Protein AF-A0A535H5A4-F1 (afdb_monomer)

Radius of gyration: 26.69 Å; Cα contacts (8 Å, |Δi|>4): 208; chains: 1; bounding box: 78×42×90 Å

Nearest PDB structures (foldseek):
  6xpn-assembly2_A  TM=8.969E-01  e=2.734E-08  Paracoccus denitrificans PD1222
  7jj9-assembly1_A  TM=8.421E-01  e=9.121E-08  Streptococcus pneumoniae R6
  2o1e-assembly2_B  TM=8.679E-01  e=1.015E-06  Bacillus subtilis
  1toa-assembly2_B  TM=8.724E-01  e=1.969E-06  Treponema pallidum
  6ru4-assembly3_C  TM=8.017E-01  e=1.854E-06  Pseudomonas aeruginosa PAO1

Solvent-accessible surface area (backbone atoms only — not comparable to full-atom values): 10205 Å² total; per-residue (Å²): 140,88,86,81,89,84,90,83,90,86,79,91,82,89,78,85,81,80,82,82,75,79,68,84,66,75,77,74,66,93,60,57,43,36,31,37,14,51,37,38,71,61,20,52,51,51,39,59,35,39,43,91,54,36,46,65,46,40,71,50,61,58,90,87,59,58,57,69,77,52,79,83,50,76,66,53,46,51,50,57,56,70,29,44,32,38,41,37,59,32,26,64,38,39,59,56,56,55,52,40,47,68,76,38,78,57,94,81,42,47,76,44,48,48,19,62,79,69,75,49,45,73,81,47,88,58,74,52,78,82,36,67,72,52,43,52,52,50,52,52,50,54,39,53,51,49,28,71,75,37,63,89,51,32,69,55,30,51,52,30,43,54,50,52,58,58,71,72,54,134

Foldseek 3Di:
DDDDDDDDDDDDDDDDPPPPDPDPPVDPVQAAAQEEEQAVVLQVLLCLLCPPNHDYDHPHYDPPDQQLPDDDDPVVLVSLLPGQEYEYLALSRHVVVVVSCVVRPDPRHYYHHLCVQVVHHHPPDSPQVVDVVSVLSSSVVSLVSVCVNPVPCNVVSVVSSVVVVVVPDD

Mean predicted aligned error: 9.54 Å

pLDDT: mean 88.93, std 18.07, range [38.28, 98.94]

Structure (mmCIF, N/CA/C/O backbone):
data_AF-A0A535H5A4-F1
#
_entry.id   AF-A0A535H5A4-F1
#
loop_
_atom_site.group_PDB
_atom_site.id
_atom_site.type_symbol
_atom_site.label_atom_id
_atom_site.label_alt_id
_atom_site.label_comp_id
_atom_site.label_asym_id
_atom_site.label_entity_id
_atom_site.label_seq_id
_atom_site.pdbx_PDB_ins_code
_atom_site.Cartn_x
_atom_site.Cartn_y
_atom_site.Cartn_z
_atom_site.occupancy
_atom_site.B_iso_or_equiv
_atom_site.auth_seq_id
_atom_site.auth_comp_id
_atom_site.auth_asym_id
_atom_site.auth_atom_id
_atom_site.pdbx_PDB_model_num
ATOM 1 N N . MET A 1 1 ? -61.013 -7.222 69.158 1.00 46.81 1 MET A N 1
ATOM 2 C CA . MET A 1 1 ? -59.657 -7.428 69.708 1.00 46.81 1 MET A CA 1
ATOM 3 C C . MET A 1 1 ? -58.715 -6.476 68.992 1.00 46.81 1 MET A C 1
ATOM 5 O O . MET A 1 1 ? -58.357 -6.708 67.849 1.00 46.81 1 MET A O 1
ATOM 9 N N . THR A 1 2 ? -58.422 -5.354 69.636 1.00 45.16 2 THR A N 1
ATOM 10 C CA . THR A 1 2 ? -57.618 -4.240 69.120 1.00 45.16 2 THR A CA 1
ATOM 11 C C . THR A 1 2 ? -56.182 -4.434 69.605 1.00 45.16 2 THR A C 1
ATOM 13 O O . THR A 1 2 ? -55.985 -4.642 70.801 1.00 45.16 2 THR A O 1
ATOM 16 N N . ARG A 1 3 ? -55.173 -4.380 68.726 1.00 49.41 3 ARG A N 1
ATOM 17 C CA . ARG A 1 3 ? -53.768 -4.258 69.154 1.00 49.41 3 ARG A CA 1
ATOM 18 C C . ARG A 1 3 ? -53.099 -3.096 68.434 1.00 49.41 3 ARG A C 1
ATOM 20 O O . ARG A 1 3 ? -53.110 -3.002 67.212 1.00 49.41 3 ARG A O 1
ATOM 27 N N . THR A 1 4 ? -52.546 -2.222 69.261 1.00 46.22 4 THR A N 1
ATOM 28 C CA . THR A 1 4 ? -51.990 -0.907 68.964 1.00 46.22 4 THR A CA 1
ATOM 29 C C . THR A 1 4 ? -50.456 -0.984 68.969 1.00 46.22 4 THR A C 1
ATOM 31 O O . THR A 1 4 ? -49.883 -1.478 69.933 1.00 46.22 4 THR A O 1
ATOM 34 N N . ILE A 1 5 ? -49.846 -0.517 67.872 1.00 53.81 5 ILE A N 1
ATOM 35 C CA . ILE A 1 5 ? -48.643 0.336 67.685 1.00 53.81 5 ILE A CA 1
ATOM 36 C C . ILE A 1 5 ? -47.417 0.177 68.615 1.00 53.81 5 ILE A C 1
ATOM 38 O O . ILE A 1 5 ? -47.531 0.318 69.830 1.00 53.81 5 ILE A O 1
ATOM 42 N N . LYS A 1 6 ? -46.228 0.083 67.982 1.00 45.97 6 LYS A N 1
ATOM 43 C CA . LYS A 1 6 ? -44.939 0.812 68.213 1.00 45.97 6 LYS A CA 1
ATOM 44 C C . LYS A 1 6 ? -43.854 0.042 67.425 1.00 45.97 6 LYS A C 1
ATOM 46 O O . LYS A 1 6 ? -43.730 -1.154 67.624 1.00 45.97 6 LYS A O 1
ATOM 51 N N . GLY A 1 7 ? -43.118 0.559 66.440 1.00 46.03 7 GLY A N 1
ATOM 52 C CA . GLY A 1 7 ? -42.476 1.863 66.308 1.00 46.03 7 GLY A CA 1
ATOM 53 C C . GLY A 1 7 ? -41.001 1.732 66.709 1.00 46.03 7 GLY A C 1
ATOM 54 O O . GLY A 1 7 ? -40.711 1.847 67.893 1.00 46.03 7 GLY A O 1
ATOM 55 N N . LEU A 1 8 ? -40.090 1.496 65.752 1.00 52.78 8 LEU A N 1
ATOM 56 C CA . LEU A 1 8 ? -38.656 1.773 65.913 1.00 52.78 8 LEU A CA 1
ATOM 57 C C . LEU A 1 8 ? -37.998 2.054 64.549 1.00 52.78 8 LEU A C 1
ATOM 59 O O . LEU A 1 8 ? -37.881 1.175 63.701 1.00 52.78 8 LEU A O 1
ATOM 63 N N . LEU A 1 9 ? -37.611 3.317 64.368 1.00 52.19 9 LEU A N 1
ATOM 64 C CA . LEU A 1 9 ? -36.657 3.825 63.378 1.00 52.19 9 LEU A CA 1
ATOM 65 C C . LEU A 1 9 ? -35.226 3.551 63.871 1.00 52.19 9 LEU A C 1
ATOM 67 O O . LEU A 1 9 ? -35.027 3.612 65.078 1.00 52.19 9 LEU A O 1
ATOM 71 N N . ILE A 1 10 ? -34.283 3.305 62.947 1.00 52.41 10 ILE A N 1
ATOM 72 C CA . ILE A 1 10 ? -32.798 3.469 62.954 1.00 52.41 10 ILE A CA 1
ATOM 73 C C . ILE A 1 10 ? -32.296 2.507 61.849 1.00 52.41 10 ILE A C 1
ATOM 75 O O . ILE A 1 10 ? -32.693 1.352 61.841 1.00 52.41 10 ILE A O 1
ATOM 79 N N . GLY A 1 11 ? -31.465 2.839 60.866 1.00 49.53 11 GLY A N 1
ATOM 80 C CA . GLY A 1 11 ? -30.680 4.023 60.558 1.00 49.53 11 GLY A CA 1
ATOM 81 C C . GLY A 1 11 ? -30.085 3.860 59.148 1.00 49.53 11 GLY A C 1
ATOM 82 O O . GLY A 1 11 ? -30.137 2.787 58.548 1.00 49.53 11 GLY A O 1
ATOM 83 N N . ALA A 1 12 ? -29.583 4.964 58.609 1.00 53.94 12 ALA A N 1
ATOM 84 C CA . ALA A 1 12 ? -29.083 5.117 57.250 1.00 53.94 12 ALA A CA 1
ATOM 85 C C . ALA A 1 12 ? -27.907 4.190 56.892 1.00 53.94 12 ALA A C 1
ATOM 87 O O . ALA A 1 12 ? -27.011 3.967 57.702 1.00 53.94 12 ALA A O 1
ATOM 88 N N . SER A 1 13 ? -27.847 3.760 55.631 1.00 55.91 13 SER A N 1
ATOM 89 C CA . SER A 1 13 ? -26.594 3.429 54.941 1.00 55.91 13 SER A CA 1
ATOM 90 C C . SER A 1 13 ? -26.776 3.667 53.443 1.00 55.91 13 SER A C 1
ATOM 92 O O . SER A 1 13 ? -27.360 2.868 52.718 1.00 55.91 13 SER A O 1
ATOM 94 N N . LEU A 1 14 ? -26.320 4.840 53.015 1.00 57.50 14 LEU A N 1
ATOM 95 C CA . LEU A 1 14 ? -26.188 5.262 51.630 1.00 57.50 14 LEU A CA 1
ATOM 96 C C . LEU A 1 14 ? -24.921 4.602 51.065 1.00 57.50 14 LEU A C 1
ATOM 98 O O . LEU A 1 14 ? -23.815 5.021 51.396 1.00 57.50 14 LEU A O 1
ATOM 102 N N . SER A 1 15 ? -25.064 3.577 50.228 1.00 59.09 15 SER A N 1
ATOM 103 C CA . SER A 1 15 ? -23.948 3.037 49.443 1.00 59.09 15 SER A CA 1
ATOM 104 C C . SER A 1 15 ? -24.141 3.422 47.983 1.00 59.09 15 SER A C 1
ATOM 106 O O . SER A 1 15 ? -24.796 2.730 47.209 1.00 59.09 15 SER A O 1
ATOM 108 N N . ALA A 1 16 ? -23.580 4.577 47.629 1.00 56.78 16 ALA A N 1
ATOM 109 C CA . ALA A 1 16 ? -23.365 4.979 46.251 1.00 56.78 16 ALA A CA 1
ATOM 110 C C . ALA A 1 16 ? -22.288 4.072 45.638 1.00 56.78 16 ALA A C 1
ATOM 112 O O . ALA A 1 16 ? -21.113 4.179 45.984 1.00 56.78 16 ALA A O 1
ATOM 113 N N . VAL A 1 17 ? -22.680 3.184 44.727 1.00 57.69 17 VAL A N 1
ATOM 114 C CA . VAL A 1 17 ? -21.732 2.448 43.883 1.00 57.69 17 VAL A CA 1
ATOM 115 C C . VAL A 1 17 ? -21.621 3.199 42.558 1.00 57.69 17 VAL A C 1
ATOM 117 O O . VAL A 1 17 ? -22.272 2.860 41.575 1.00 57.69 17 VAL A O 1
ATOM 120 N N . LEU A 1 18 ? -20.814 4.263 42.539 1.00 54.16 18 LEU A N 1
ATOM 121 C CA . LEU A 1 18 ? -20.270 4.802 41.291 1.00 54.16 18 LEU A CA 1
ATOM 122 C C . LEU A 1 18 ? -19.069 3.934 40.896 1.00 54.16 18 LEU A C 1
ATOM 124 O O . LEU A 1 18 ? -17.926 4.258 41.205 1.00 54.16 18 LEU A O 1
ATOM 128 N N . ALA A 1 19 ? -19.321 2.832 40.193 1.00 57.41 19 ALA A N 1
ATOM 129 C CA . ALA A 1 19 ? -18.284 2.143 39.428 1.00 57.41 19 ALA A CA 1
ATOM 130 C C . ALA A 1 19 ? -18.172 2.799 38.042 1.00 57.41 19 ALA A C 1
ATOM 132 O O . ALA A 1 19 ? -18.530 2.227 37.017 1.00 57.41 19 ALA A O 1
ATOM 133 N N . GLY A 1 20 ? -17.716 4.052 38.033 1.00 58.34 20 GLY A N 1
ATOM 134 C CA . GLY A 1 20 ? -17.242 4.735 36.838 1.00 58.34 20 GLY A CA 1
ATOM 135 C C . GLY A 1 20 ? -15.781 4.372 36.603 1.00 58.34 20 GLY A C 1
ATOM 136 O O . GLY A 1 20 ? -14.887 5.012 37.143 1.00 58.34 20 GLY A O 1
ATOM 137 N N . CYS A 1 21 ? -15.544 3.339 35.801 1.00 52.97 21 CYS A N 1
ATOM 138 C CA . CYS A 1 21 ? -14.259 3.084 35.151 1.00 52.97 21 CYS A CA 1
ATOM 139 C C . CYS A 1 21 ? -14.534 2.771 33.682 1.00 52.97 21 CYS A C 1
ATOM 141 O O . CYS A 1 21 ? -14.354 1.655 33.206 1.00 52.97 21 CYS A O 1
ATOM 143 N N . GLY A 1 22 ? -15.008 3.785 32.958 1.00 47.59 22 GLY A N 1
ATOM 144 C CA . GLY A 1 22 ? -14.732 3.856 31.534 1.00 47.59 22 GLY A CA 1
ATOM 145 C C . GLY A 1 22 ? -13.254 4.183 31.400 1.00 47.59 22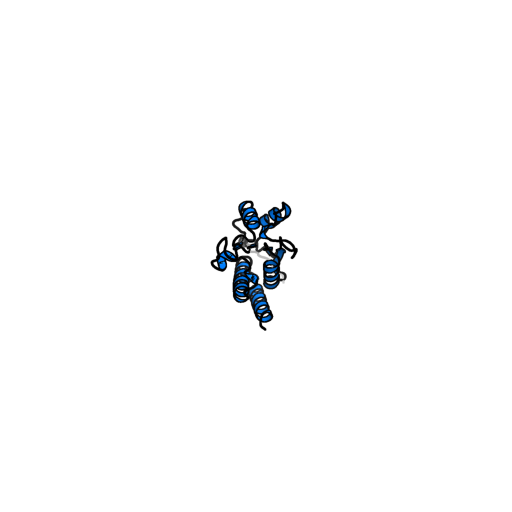 GLY A C 1
ATOM 146 O O . GLY A 1 22 ? -12.861 5.337 31.554 1.00 47.59 22 GLY A O 1
ATOM 147 N N . ALA A 1 23 ? -12.425 3.166 31.172 1.00 58.56 23 ALA A N 1
ATOM 148 C CA . ALA A 1 23 ? -11.133 3.408 30.555 1.00 58.56 23 ALA A CA 1
ATOM 149 C C . ALA A 1 23 ? -11.386 4.210 29.265 1.00 58.56 23 ALA A C 1
ATOM 151 O O . ALA A 1 23 ? -12.396 3.951 28.597 1.00 58.56 23 ALA A O 1
ATOM 152 N N . PRO A 1 24 ? -10.510 5.146 28.864 1.00 45.38 24 PRO A N 1
ATOM 153 C CA . PRO A 1 24 ? -10.454 5.502 27.464 1.00 45.38 24 PRO A CA 1
ATOM 154 C C . PRO A 1 24 ? -10.006 4.225 26.752 1.00 45.38 24 PRO A C 1
ATOM 156 O O . PRO A 1 24 ? -8.817 3.940 26.636 1.00 45.38 24 PRO A O 1
ATOM 159 N N . GLY A 1 25 ? -10.974 3.401 26.343 1.00 41.44 25 GLY A N 1
ATOM 160 C CA . GLY A 1 25 ? -10.770 2.509 25.223 1.00 41.44 25 GLY A CA 1
ATOM 161 C C . GLY A 1 25 ? -10.326 3.438 24.115 1.00 41.44 25 GLY A C 1
ATOM 162 O O . GLY A 1 25 ? -11.124 4.258 23.657 1.00 41.44 25 GLY A O 1
ATOM 163 N N . GLY A 1 26 ? -9.026 3.410 23.807 1.00 41.84 26 GLY A N 1
ATOM 164 C CA . GLY A 1 26 ? -8.496 4.061 22.623 1.00 41.84 26 GLY A CA 1
ATOM 165 C C . GLY A 1 26 ? -9.437 3.661 21.510 1.00 41.84 26 GLY A C 1
ATOM 166 O O . GLY A 1 26 ? -9.653 2.465 21.320 1.00 41.84 26 GLY A O 1
ATOM 167 N N . GLY A 1 27 ? -10.120 4.654 20.942 1.00 38.28 27 GLY A N 1
ATOM 168 C CA . GLY A 1 27 ? -11.188 4.413 19.998 1.00 38.28 27 GLY A CA 1
ATOM 169 C C . GLY A 1 27 ? -10.636 3.529 18.899 1.00 38.28 27 GLY A C 1
ATOM 170 O O . GLY A 1 27 ? -9.901 4.002 18.040 1.00 38.28 27 GLY A O 1
ATOM 171 N N . SER A 1 28 ? -10.984 2.245 18.937 1.00 44.03 28 SER A N 1
ATOM 172 C CA . SER A 1 28 ? -11.116 1.466 17.728 1.00 44.03 28 SER A CA 1
ATOM 173 C C . SER A 1 28 ? -12.198 2.214 16.976 1.00 44.03 28 SER A C 1
ATOM 175 O O . SER A 1 28 ? -13.386 2.062 17.270 1.00 44.03 28 SER A O 1
ATOM 177 N N . THR A 1 29 ? -11.798 3.139 16.103 1.00 46.38 29 THR A N 1
ATOM 178 C CA . THR A 1 29 ? -12.710 3.611 15.078 1.00 46.38 29 THR A CA 1
ATOM 179 C C . THR A 1 29 ? -13.094 2.328 14.361 1.00 46.38 29 THR A C 1
ATOM 181 O O . THR A 1 29 ? -12.277 1.743 13.663 1.00 46.38 29 THR A O 1
ATOM 184 N N . SER A 1 30 ? -14.296 1.831 14.655 1.00 55.38 30 SER A N 1
ATOM 185 C CA . SER A 1 30 ? -14.975 0.759 13.934 1.00 55.38 30 SER A CA 1
ATOM 186 C C . SER A 1 30 ? -15.245 1.290 12.529 1.00 55.38 30 SER A C 1
ATOM 188 O O . SER A 1 30 ? -16.347 1.708 12.186 1.00 55.38 30 SER A O 1
ATOM 190 N N . GLY A 1 31 ? -14.170 1.427 11.769 1.00 76.88 31 GLY A N 1
ATOM 191 C CA . GLY A 1 31 ? -14.100 2.185 10.546 1.00 76.88 31 GLY A CA 1
ATOM 192 C C . GLY A 1 31 ? -13.036 1.576 9.666 1.00 76.88 31 GLY A C 1
ATOM 193 O O . GLY A 1 31 ? -11.967 1.179 10.113 1.00 76.88 31 GLY A O 1
ATOM 194 N N . THR A 1 32 ? -13.396 1.478 8.401 1.00 94.06 32 THR A N 1
ATOM 195 C CA . THR A 1 32 ? -12.568 0.990 7.316 1.00 94.06 32 THR A CA 1
ATOM 196 C C . THR A 1 32 ? -11.212 1.712 7.290 1.00 94.06 32 THR A C 1
ATOM 198 O O . THR A 1 32 ? -11.183 2.941 7.251 1.00 94.06 32 THR A O 1
ATOM 201 N N .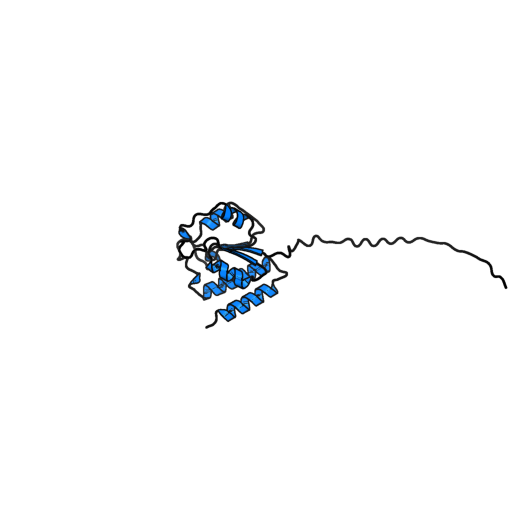 LEU A 1 33 ? -10.102 0.964 7.286 1.00 97.94 33 LEU A N 1
ATOM 202 C CA . LEU A 1 33 ? -8.751 1.531 7.190 1.00 97.94 33 LEU A CA 1
ATOM 203 C C . LEU A 1 33 ? -8.561 2.225 5.840 1.00 97.94 33 LEU A C 1
ATOM 205 O O . LEU A 1 33 ? -8.837 1.641 4.788 1.00 97.94 33 LEU A O 1
ATOM 209 N N . GLN A 1 34 ? -8.020 3.437 5.852 1.00 98.50 34 GLN A N 1
ATOM 210 C CA . GLN A 1 34 ? -7.715 4.191 4.643 1.00 98.50 34 GLN A CA 1
ATOM 211 C C . GLN A 1 34 ? -6.326 3.808 4.127 1.00 98.50 34 GLN A C 1
ATOM 213 O O . GLN A 1 34 ? -5.302 4.119 4.741 1.00 98.50 34 GLN A O 1
ATOM 218 N N . VAL A 1 35 ? -6.286 3.131 2.982 1.00 98.88 35 VAL A N 1
ATOM 219 C CA . VAL A 1 35 ? -5.060 2.581 2.399 1.00 98.88 35 VAL A CA 1
ATOM 220 C C . VAL A 1 35 ? -4.744 3.296 1.097 1.00 98.88 35 VAL A C 1
ATOM 222 O O . VAL A 1 35 ? -5.574 3.352 0.190 1.00 98.88 35 VAL A O 1
ATOM 225 N N . ILE A 1 36 ? -3.521 3.794 0.971 1.00 98.81 36 ILE A N 1
ATOM 226 C CA . ILE A 1 36 ? -3.000 4.319 -0.289 1.00 98.81 36 ILE A CA 1
ATOM 227 C C . ILE A 1 36 ? -1.976 3.342 -0.843 1.00 98.81 36 ILE A C 1
ATOM 229 O O . ILE A 1 36 ? -1.068 2.918 -0.133 1.00 98.81 36 ILE A O 1
ATOM 233 N N . ALA A 1 37 ? -2.106 3.004 -2.117 1.00 98.81 37 ALA A N 1
ATOM 234 C CA . ALA A 1 37 ? -1.073 2.299 -2.858 1.00 98.81 37 ALA A CA 1
ATOM 235 C C . ALA A 1 37 ? -0.522 3.223 -3.944 1.00 98.81 37 ALA A C 1
ATOM 237 O O . ALA A 1 37 ? -1.302 3.869 -4.651 1.00 98.81 37 ALA A O 1
ATOM 238 N N . GLY A 1 38 ? 0.803 3.278 -4.084 1.00 98.38 38 GLY A N 1
ATOM 239 C CA . GLY A 1 38 ? 1.444 4.015 -5.173 1.00 98.38 38 GLY A CA 1
AT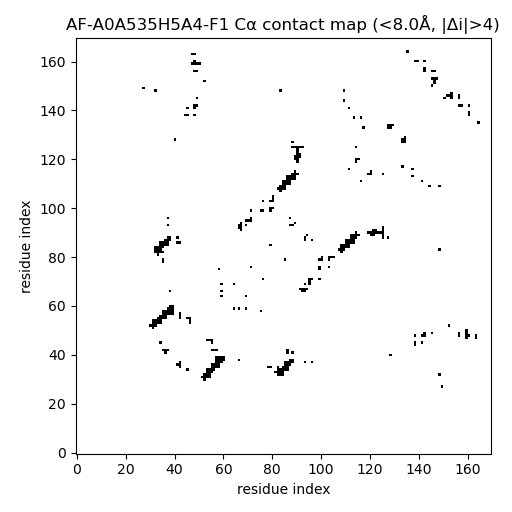OM 240 C C . GLY A 1 38 ? 0.896 3.559 -6.525 1.00 98.38 38 GLY A C 1
ATOM 241 O O . GLY A 1 38 ? 0.419 4.362 -7.326 1.00 98.38 38 GLY A O 1
ATOM 242 N N . GLU A 1 39 ? 0.832 2.242 -6.701 1.00 98.31 39 GLU A N 1
ATOM 243 C CA . GLU A 1 39 ? 0.431 1.583 -7.934 1.00 98.31 39 GLU A CA 1
ATOM 244 C C . GLU A 1 39 ? -0.776 0.656 -7.750 1.00 98.31 39 GLU A C 1
ATOM 246 O O . GLU A 1 39 ? -1.038 0.090 -6.681 1.00 98.31 39 GLU A O 1
ATOM 251 N N . ASN A 1 40 ? -1.528 0.465 -8.834 1.00 97.44 40 ASN A N 1
ATOM 252 C CA . ASN A 1 40 ? -2.749 -0.341 -8.835 1.00 97.44 40 ASN A CA 1
ATOM 253 C C . ASN A 1 40 ? -2.552 -1.828 -8.526 1.00 97.44 40 ASN A C 1
ATOM 255 O O . ASN A 1 40 ? -3.455 -2.439 -7.961 1.00 97.44 40 ASN A O 1
ATOM 259 N N . PHE A 1 41 ? -1.409 -2.426 -8.853 1.00 96.62 41 PHE A N 1
ATOM 260 C CA . PHE A 1 41 ? -1.171 -3.847 -8.599 1.00 96.62 41 PHE A CA 1
ATOM 261 C C . PHE A 1 41 ? -1.003 -4.125 -7.101 1.00 96.62 41 PHE A C 1
ATOM 263 O O . PHE A 1 41 ? -1.639 -5.044 -6.579 1.00 96.62 41 PHE A O 1
ATOM 270 N N . TRP A 1 42 ? -0.258 -3.283 -6.377 1.00 98.62 42 TRP A N 1
ATOM 271 C CA . TRP A 1 42 ? -0.214 -3.352 -4.915 1.00 98.62 42 TRP A CA 1
ATOM 272 C C . TRP A 1 42 ? -1.560 -2.993 -4.297 1.00 98.62 42 TRP A C 1
ATOM 274 O O . TRP A 1 42 ? -1.999 -3.673 -3.371 1.00 98.62 42 TRP A O 1
ATOM 284 N N . GLY A 1 43 ? -2.256 -1.995 -4.849 1.00 98.69 43 GLY A N 1
ATOM 285 C CA . GLY A 1 43 ? -3.599 -1.632 -4.398 1.00 98.69 43 GLY A CA 1
ATOM 286 C C . GLY A 1 43 ? -4.619 -2.761 -4.553 1.00 98.69 43 GLY A C 1
ATOM 287 O O . GLY A 1 43 ? -5.411 -3.011 -3.649 1.00 98.69 43 GLY A O 1
ATOM 288 N N . SER A 1 44 ? -4.570 -3.506 -5.657 1.00 98.44 44 SER A N 1
ATOM 289 C CA . SER A 1 44 ? -5.443 -4.657 -5.896 1.00 98.44 44 SER A CA 1
ATOM 290 C C . SER A 1 44 ? -5.193 -5.782 -4.890 1.00 98.44 44 SER A C 1
ATOM 292 O O . SER A 1 44 ? -6.144 -6.363 -4.366 1.00 98.44 44 SER A O 1
ATOM 294 N N . ILE A 1 45 ? -3.925 -6.074 -4.583 1.00 98.69 45 ILE A N 1
ATOM 295 C CA . ILE A 1 45 ? -3.556 -7.073 -3.570 1.00 98.69 45 ILE A CA 1
ATOM 296 C C . ILE A 1 45 ? -4.020 -6.611 -2.184 1.00 98.69 45 ILE A C 1
ATOM 298 O O . ILE A 1 45 ? -4.686 -7.361 -1.473 1.00 98.69 45 ILE A O 1
ATOM 302 N N . ALA A 1 46 ? -3.735 -5.359 -1.826 1.00 98.88 46 ALA A N 1
ATOM 303 C CA . ALA A 1 46 ? -4.169 -4.740 -0.578 1.00 98.88 46 ALA A CA 1
ATOM 304 C C . ALA A 1 46 ? -5.696 -4.828 -0.393 1.00 98.88 46 ALA A C 1
ATOM 306 O O . ALA A 1 46 ? -6.176 -5.269 0.652 1.00 98.88 46 ALA A O 1
ATOM 307 N N . ALA A 1 47 ? -6.465 -4.515 -1.439 1.00 98.75 47 ALA A N 1
ATOM 308 C CA . ALA A 1 47 ? -7.924 -4.579 -1.413 1.00 98.75 47 ALA A CA 1
ATOM 309 C C . ALA A 1 47 ? -8.446 -6.010 -1.214 1.00 98.75 47 ALA A C 1
ATOM 311 O O . ALA A 1 47 ? -9.380 -6.220 -0.446 1.00 98.75 47 ALA A O 1
ATOM 312 N N . GLN A 1 48 ? -7.838 -7.012 -1.857 1.00 98.69 48 GLN A N 1
ATOM 313 C CA . GLN A 1 48 ? -8.232 -8.416 -1.680 1.00 98.69 48 GLN A CA 1
ATOM 314 C C . GLN A 1 48 ? -7.953 -8.920 -0.257 1.00 98.69 48 GLN A C 1
ATOM 316 O O . GLN A 1 48 ? -8.775 -9.634 0.324 1.00 98.69 48 GLN A O 1
ATOM 321 N N . LEU A 1 49 ? -6.819 -8.522 0.323 1.00 98.75 49 LEU A N 1
ATOM 322 C CA . LEU A 1 49 ? -6.425 -8.907 1.679 1.00 98.75 49 LEU A CA 1
ATOM 323 C C . LEU A 1 49 ? -7.264 -8.213 2.756 1.00 98.75 49 LEU A C 1
ATOM 325 O O . LEU A 1 49 ? -7.544 -8.813 3.790 1.00 98.75 49 LEU A O 1
ATOM 329 N N . GLY A 1 50 ? -7.676 -6.967 2.524 1.00 98.25 50 GLY A N 1
ATOM 330 C CA . GLY A 1 50 ? -8.453 -6.199 3.493 1.00 98.25 50 GLY A CA 1
ATOM 331 C C . GLY A 1 50 ? -9.975 -6.261 3.310 1.00 98.25 50 GLY A C 1
ATOM 332 O O . GLY A 1 50 ? -10.717 -6.042 4.265 1.00 98.25 50 GLY A O 1
ATOM 333 N N . GLY A 1 51 ? -10.468 -6.588 2.112 1.00 97.94 51 GLY A N 1
ATOM 334 C CA . GLY A 1 51 ? -11.894 -6.621 1.761 1.00 97.94 51 GLY A CA 1
ATOM 335 C C . GLY A 1 51 ? -12.687 -5.425 2.304 1.00 97.94 51 GLY A C 1
ATOM 336 O O . GLY A 1 51 ? -12.277 -4.286 2.125 1.00 97.94 51 GLY A O 1
ATOM 337 N N . SER A 1 52 ? -13.814 -5.662 2.985 1.00 96.56 52 SER A N 1
ATOM 338 C CA . SER A 1 52 ? -14.683 -4.584 3.498 1.00 96.56 52 SER A CA 1
ATOM 339 C C . SER A 1 52 ? -14.095 -3.765 4.655 1.00 96.56 52 SER A C 1
ATOM 341 O O . SER A 1 52 ? -14.663 -2.737 5.022 1.00 96.56 52 SER A O 1
ATOM 343 N N . HIS A 1 53 ? -12.980 -4.207 5.238 1.00 97.81 53 HIS A N 1
ATOM 344 C CA . HIS A 1 53 ? -12.324 -3.537 6.364 1.00 97.81 53 HIS A CA 1
ATOM 345 C C . HIS A 1 53 ? -11.283 -2.510 5.905 1.00 97.81 53 HIS A C 1
ATOM 347 O O . HIS A 1 53 ? -10.727 -1.791 6.731 1.00 97.81 53 HIS A O 1
ATOM 353 N N . VAL A 1 54 ? -11.038 -2.396 4.594 1.00 98.56 54 VAL A N 1
ATOM 354 C CA . VAL A 1 54 ? -10.118 -1.405 4.025 1.00 98.56 54 VAL A CA 1
ATOM 355 C C . VAL A 1 54 ? -10.747 -0.661 2.849 1.00 98.56 54 VAL A C 1
ATOM 357 O O . VAL A 1 54 ? -11.564 -1.197 2.105 1.00 98.56 54 VAL A O 1
ATOM 360 N N . SER A 1 55 ? -10.338 0.587 2.668 1.00 98.56 55 SER A N 1
ATOM 361 C CA . SER A 1 55 ? -10.690 1.434 1.537 1.00 98.56 55 SER A CA 1
ATOM 362 C C . SER A 1 55 ? -9.393 1.793 0.840 1.00 98.56 55 SER A C 1
ATOM 364 O O . SER A 1 55 ? -8.586 2.559 1.371 1.00 98.56 55 SER A O 1
ATOM 366 N N . VAL A 1 56 ? -9.153 1.177 -0.317 1.00 98.75 56 VAL A N 1
ATOM 367 C CA . VAL A 1 56 ? -7.895 1.331 -1.050 1.00 98.75 56 VAL A CA 1
ATOM 368 C C . VAL A 1 56 ? -8.050 2.363 -2.156 1.00 98.75 56 VAL A C 1
ATOM 370 O O . VAL A 1 56 ? -8.934 2.249 -3.002 1.00 98.75 56 VAL A O 1
ATOM 373 N N . THR A 1 57 ? -7.145 3.337 -2.187 1.00 98.62 57 THR A N 1
ATOM 374 C CA . THR A 1 57 ? -6.955 4.241 -3.324 1.00 98.62 57 THR A CA 1
ATOM 375 C C . THR A 1 57 ? -5.586 3.989 -3.942 1.00 98.62 57 THR A C 1
ATOM 377 O O . THR A 1 57 ? -4.564 4.090 -3.265 1.00 98.62 57 THR A O 1
ATOM 380 N N . SER A 1 58 ? -5.562 3.680 -5.236 1.00 98.56 58 SER A N 1
ATOM 381 C CA . SER A 1 58 ? -4.327 3.604 -6.019 1.00 98.56 58 SER A CA 1
ATOM 382 C C . SER A 1 58 ? -4.096 4.910 -6.761 1.00 98.56 58 SER A C 1
ATOM 384 O O . SER A 1 58 ? -4.986 5.361 -7.481 1.00 98.56 58 SER A O 1
ATOM 386 N N . ILE A 1 59 ? -2.910 5.492 -6.604 1.00 98.44 59 ILE A N 1
ATOM 387 C CA . ILE A 1 59 ? -2.572 6.781 -7.219 1.00 98.44 59 ILE A CA 1
ATOM 388 C C . ILE A 1 59 ? -2.336 6.604 -8.719 1.00 98.44 59 ILE A C 1
ATOM 390 O O . ILE A 1 59 ? -3.069 7.154 -9.544 1.00 98.44 59 ILE A O 1
ATOM 394 N N . VAL A 1 60 ? -1.376 5.754 -9.089 1.00 97.81 60 VAL A N 1
ATOM 395 C CA . VAL A 1 60 ? -1.126 5.397 -10.486 1.00 97.81 60 VAL A CA 1
ATOM 396 C C . VAL A 1 60 ? -1.992 4.196 -10.845 1.00 97.81 60 VAL A C 1
ATOM 398 O O . VAL A 1 60 ? -1.669 3.039 -10.566 1.00 97.81 60 VAL A O 1
ATOM 401 N N . SER A 1 61 ? -3.152 4.492 -11.430 1.00 95.31 61 SER A N 1
ATOM 402 C CA . SER A 1 61 ? -4.157 3.493 -11.812 1.00 95.31 61 SER A CA 1
ATOM 403 C C . SER A 1 61 ? -4.290 3.273 -13.316 1.00 95.31 61 SER A C 1
ATOM 405 O O . SER A 1 61 ? -4.711 2.191 -13.733 1.00 95.31 61 SER A O 1
ATOM 407 N N . ASN A 1 62 ? -3.899 4.258 -14.128 1.00 93.94 62 ASN A N 1
ATOM 408 C CA . ASN A 1 62 ? -3.884 4.139 -15.580 1.00 93.94 62 ASN A CA 1
ATOM 409 C C . ASN A 1 62 ? -2.699 3.256 -16.022 1.00 93.94 62 ASN A C 1
ATOM 411 O O . ASN A 1 62 ? -1.555 3.642 -15.791 1.00 93.94 62 ASN A O 1
ATOM 415 N N . PRO A 1 63 ? -2.935 2.116 -16.698 1.00 88.25 63 PRO A N 1
ATOM 416 C CA . PRO A 1 63 ? -1.863 1.215 -17.128 1.00 88.25 63 PRO A CA 1
ATOM 417 C C . PRO A 1 63 ? -0.933 1.812 -18.197 1.00 88.25 63 PRO A C 1
ATOM 419 O O . PRO A 1 63 ? 0.108 1.233 -18.482 1.00 88.25 63 PRO A O 1
ATOM 422 N N . SER A 1 64 ? -1.305 2.935 -18.820 1.00 91.62 64 SER A N 1
ATOM 423 C CA . SER A 1 64 ? -0.462 3.656 -19.783 1.00 91.62 64 SER A CA 1
ATOM 424 C C . SER A 1 64 ? 0.408 4.743 -19.145 1.00 91.62 64 SER A C 1
ATOM 426 O O . SER A 1 64 ? 1.166 5.395 -19.859 1.00 91.62 64 SER A O 1
ATOM 428 N N . THR A 1 65 ? 0.285 4.977 -17.838 1.00 95.12 65 THR A N 1
ATOM 429 C CA . THR A 1 65 ? 1.114 5.940 -17.107 1.00 95.12 65 THR A CA 1
ATOM 430 C C . THR A 1 65 ? 2.359 5.243 -16.579 1.00 95.12 65 THR A C 1
ATOM 432 O O . THR A 1 65 ? 2.241 4.236 -15.887 1.00 95.12 65 THR A O 1
ATOM 435 N N . ASP A 1 66 ? 3.536 5.795 -16.878 1.00 94.94 66 ASP A N 1
ATOM 436 C CA . ASP A 1 66 ? 4.787 5.368 -16.253 1.00 94.94 66 ASP A CA 1
ATOM 437 C C . ASP A 1 66 ? 4.865 5.933 -14.821 1.00 94.94 66 ASP A C 1
ATOM 439 O O . ASP A 1 66 ? 4.827 7.158 -14.656 1.00 94.94 66 ASP A O 1
ATOM 443 N N . PRO A 1 67 ? 4.955 5.089 -13.776 1.00 95.38 67 PRO A N 1
ATOM 444 C CA . PRO A 1 67 ? 5.099 5.554 -12.399 1.00 95.38 67 PRO A CA 1
ATOM 445 C C . PRO A 1 67 ? 6.372 6.370 -12.144 1.00 95.38 67 PRO A C 1
ATOM 447 O O . PRO A 1 67 ? 6.343 7.242 -11.274 1.00 95.38 67 PRO A O 1
ATOM 450 N N . HIS A 1 68 ? 7.444 6.149 -12.915 1.00 95.50 68 HIS A N 1
ATOM 451 C CA . HIS A 1 68 ? 8.692 6.906 -12.783 1.00 95.50 68 HIS A CA 1
ATOM 452 C C . HIS A 1 68 ? 8.515 8.390 -13.122 1.00 95.50 68 HIS A C 1
ATOM 454 O O . HIS A 1 68 ? 9.116 9.248 -12.474 1.00 95.50 68 HIS A O 1
ATOM 460 N N . ASP A 1 69 ? 7.668 8.678 -14.111 1.00 94.94 69 ASP A N 1
ATOM 461 C CA . ASP A 1 69 ? 7.411 10.026 -14.626 1.00 94.94 69 ASP A CA 1
ATOM 462 C C . ASP A 1 69 ? 6.134 10.646 -14.034 1.00 94.94 69 ASP A C 1
ATOM 464 O O . ASP A 1 69 ? 5.704 11.728 -14.447 1.00 94.94 69 ASP A O 1
ATOM 468 N N . TYR A 1 70 ? 5.489 9.965 -13.082 1.00 97.62 70 TYR A N 1
ATOM 469 C CA . TYR A 1 70 ? 4.268 10.464 -12.467 1.00 97.62 70 TYR A CA 1
ATOM 470 C C . TYR A 1 70 ? 4.541 11.707 -11.612 1.00 97.62 70 TYR A C 1
ATOM 472 O O . TYR A 1 70 ? 5.395 11.708 -10.724 1.00 97.62 70 TYR A O 1
ATOM 480 N N . GLU A 1 71 ? 3.749 12.756 -11.841 1.00 95.56 71 GLU A N 1
ATOM 481 C CA . GLU A 1 71 ? 3.788 13.983 -11.052 1.00 95.56 71 GLU A CA 1
ATOM 482 C C . GLU A 1 71 ? 2.610 14.021 -10.077 1.00 95.56 71 GLU A C 1
ATOM 484 O O . GLU A 1 71 ? 1.442 14.008 -10.476 1.00 95.56 71 GLU A O 1
ATOM 489 N N . SER A 1 72 ? 2.928 14.088 -8.785 1.00 96.38 72 SER A N 1
ATOM 490 C CA . SER A 1 72 ? 1.926 14.103 -7.723 1.00 96.38 72 SER A CA 1
ATOM 491 C C . SER A 1 72 ? 1.108 15.393 -7.700 1.00 96.38 72 SER A C 1
ATOM 493 O O . SER A 1 72 ? 1.626 16.494 -7.881 1.00 96.38 72 SER A O 1
ATOM 495 N N . SER A 1 73 ? -0.176 15.267 -7.386 1.00 97.44 73 SER A N 1
ATOM 496 C CA . SER A 1 73 ? -1.118 16.373 -7.258 1.00 97.44 73 SER A CA 1
ATOM 497 C C . SER A 1 73 ? -1.413 16.738 -5.797 1.00 97.44 73 SER A C 1
ATOM 499 O O . SER A 1 73 ? -1.107 16.015 -4.846 1.00 97.44 73 SER A O 1
ATOM 501 N N . ALA A 1 74 ? -2.106 17.863 -5.601 1.00 97.75 74 ALA A N 1
ATOM 502 C CA . ALA A 1 74 ? -2.619 18.250 -4.285 1.00 97.75 74 ALA A CA 1
ATOM 503 C C . ALA A 1 74 ? -3.676 17.270 -3.732 1.00 97.75 74 ALA A C 1
ATOM 505 O O . ALA A 1 74 ? -3.868 17.193 -2.516 1.00 97.75 74 ALA A O 1
ATOM 506 N N . VAL A 1 75 ? -4.370 16.531 -4.607 1.00 98.00 75 VAL A N 1
ATOM 507 C CA . VAL A 1 75 ? -5.320 15.487 -4.197 1.00 98.00 75 VAL A CA 1
ATOM 508 C C . VAL A 1 75 ? -4.559 14.303 -3.607 1.00 98.00 75 VAL A C 1
ATOM 510 O O . VAL A 1 75 ? -4.924 13.837 -2.528 1.00 98.00 75 VAL A O 1
ATOM 513 N N . ASP A 1 76 ? -3.452 13.901 -4.231 1.00 98.38 76 ASP A N 1
ATOM 514 C CA . ASP A 1 76 ? -2.607 12.807 -3.736 1.00 98.38 76 ASP A CA 1
ATOM 515 C C . ASP A 1 76 ? -1.973 13.180 -2.400 1.00 98.38 76 ASP A C 1
ATOM 517 O O . ASP A 1 76 ? -2.023 12.403 -1.450 1.00 98.38 76 ASP A O 1
ATOM 521 N N . ALA A 1 77 ? -1.472 14.412 -2.266 1.00 98.12 77 ALA A N 1
ATOM 522 C CA . ALA A 1 77 ? -0.941 14.906 -0.997 1.00 98.12 77 ALA A CA 1
ATOM 523 C C . ALA A 1 77 ? -1.966 14.806 0.145 1.00 98.12 77 ALA A C 1
ATOM 525 O O . ALA A 1 77 ? -1.636 14.362 1.246 1.00 98.12 77 ALA A O 1
ATOM 526 N N . ARG A 1 78 ? -3.231 15.160 -0.122 1.00 98.06 78 ARG A N 1
ATOM 527 C CA . ARG A 1 78 ? -4.319 15.021 0.855 1.00 98.06 78 ARG A CA 1
ATOM 528 C C . ARG A 1 78 ? -4.623 13.557 1.169 1.00 98.06 78 ARG A C 1
ATOM 530 O O . ARG A 1 78 ? -4.864 13.235 2.330 1.00 98.06 78 ARG A O 1
ATOM 537 N N . ALA A 1 79 ? -4.610 12.691 0.160 1.00 98.19 79 ALA A N 1
ATOM 538 C CA . ALA A 1 79 ? -4.828 11.262 0.339 1.00 98.19 79 ALA A CA 1
ATOM 539 C C . ALA A 1 79 ? -3.741 10.646 1.238 1.00 98.19 79 ALA A C 1
ATOM 541 O O . ALA A 1 79 ? -4.063 9.978 2.216 1.00 98.19 79 ALA A O 1
ATOM 542 N N . PHE A 1 80 ? -2.465 10.962 0.989 1.00 98.44 80 PHE A N 1
ATOM 543 C CA . PHE A 1 80 ? -1.347 10.535 1.838 1.00 98.44 80 PHE A CA 1
ATOM 544 C C . PHE A 1 80 ? -1.478 11.064 3.267 1.00 98.44 80 PHE A C 1
ATOM 546 O O . PHE A 1 80 ? -1.252 10.314 4.217 1.00 98.44 80 PHE A O 1
ATOM 553 N N . ALA A 1 81 ? -1.866 12.331 3.441 1.00 98.00 81 ALA A N 1
ATOM 554 C CA . ALA A 1 81 ? -2.047 12.934 4.760 1.00 98.00 81 ALA A CA 1
ATOM 555 C C . ALA A 1 81 ? -3.103 12.213 5.616 1.00 98.00 81 ALA A C 1
ATOM 557 O O . ALA A 1 81 ? -2.926 12.113 6.827 1.00 98.00 81 ALA A O 1
ATOM 558 N N . ALA A 1 82 ? -4.168 11.702 4.992 1.00 97.38 82 ALA A N 1
ATOM 559 C CA . ALA A 1 82 ? -5.283 11.037 5.667 1.00 97.38 82 ALA A CA 1
ATOM 560 C C . ALA A 1 82 ? -5.140 9.508 5.787 1.00 97.38 82 ALA A C 1
ATOM 562 O O . ALA A 1 82 ? -6.003 8.871 6.382 1.00 97.38 82 ALA A O 1
ATOM 563 N N . ALA A 1 83 ? -4.106 8.912 5.193 1.00 98.56 83 ALA A N 1
ATOM 564 C CA . ALA A 1 83 ? -3.950 7.463 5.136 1.00 98.56 83 ALA A CA 1
ATOM 565 C C . ALA A 1 83 ? -3.551 6.852 6.489 1.00 98.56 83 ALA A C 1
ATOM 567 O O . ALA A 1 83 ? -2.666 7.367 7.175 1.00 98.56 83 ALA A O 1
ATOM 568 N N . ASP A 1 84 ? -4.119 5.691 6.808 1.00 98.62 84 ASP A N 1
ATOM 569 C CA . ASP A 1 84 ? -3.681 4.833 7.916 1.00 98.62 84 ASP A CA 1
ATOM 570 C C . ASP A 1 84 ? -2.522 3.927 7.480 1.00 98.62 84 ASP A C 1
ATOM 572 O O . ASP A 1 84 ? -1.608 3.631 8.255 1.00 98.62 84 ASP A O 1
ATOM 576 N N . TYR A 1 85 ? -2.531 3.524 6.205 1.00 98.88 85 TYR A N 1
ATOM 577 C CA . TYR A 1 85 ? -1.503 2.686 5.603 1.00 98.88 85 TYR A CA 1
ATOM 578 C C . TYR A 1 85 ? -1.131 3.161 4.202 1.00 98.88 85 TYR A C 1
ATOM 580 O O . TYR A 1 85 ? -1.998 3.475 3.389 1.00 98.88 85 TYR A O 1
ATOM 588 N N . VAL A 1 86 ? 0.166 3.189 3.908 1.00 98.94 86 VAL A N 1
ATOM 589 C CA . VAL A 1 86 ? 0.695 3.503 2.578 1.00 98.94 86 VAL A CA 1
ATOM 590 C C . VAL A 1 86 ? 1.587 2.360 2.106 1.00 98.94 86 VAL A C 1
ATOM 592 O O . VAL A 1 86 ? 2.501 1.955 2.825 1.00 98.94 86 VAL A O 1
ATOM 595 N N . VAL A 1 87 ? 1.346 1.869 0.893 1.00 98.94 87 VAL A N 1
ATOM 596 C CA . VAL A 1 87 ? 2.180 0.874 0.211 1.00 98.94 87 VAL A CA 1
ATOM 597 C C . VAL A 1 87 ? 2.848 1.536 -0.988 1.00 98.94 87 VAL A C 1
ATOM 599 O O . VAL A 1 87 ? 2.163 2.014 -1.890 1.00 98.94 87 VAL A O 1
ATOM 602 N N . LEU A 1 88 ? 4.176 1.556 -0.984 1.00 98.81 88 LEU A N 1
ATOM 603 C CA . LEU A 1 88 ? 5.026 2.065 -2.055 1.00 98.81 88 LEU A CA 1
ATOM 604 C C . LEU A 1 88 ? 5.909 0.937 -2.588 1.00 98.81 88 LEU A C 1
ATOM 606 O O . LEU A 1 88 ? 6.367 0.077 -1.829 1.00 98.81 88 LEU A O 1
ATOM 610 N N . ASN A 1 89 ? 6.170 0.934 -3.887 1.00 98.62 89 ASN A N 1
ATOM 611 C CA . ASN A 1 89 ? 7.046 -0.025 -4.530 1.00 98.62 89 ASN A CA 1
ATOM 612 C C . ASN A 1 89 ? 8.516 0.198 -4.136 1.00 98.62 89 ASN A C 1
ATOM 614 O O . ASN A 1 89 ? 9.208 -0.743 -3.741 1.00 98.62 89 ASN A O 1
ATOM 618 N N . GLY A 1 90 ? 8.989 1.443 -4.163 1.00 98.38 90 GLY A N 1
ATOM 619 C CA . GLY A 1 90 ? 10.376 1.811 -3.896 1.00 98.38 90 GLY A CA 1
ATOM 620 C C . GLY A 1 90 ? 11.328 1.506 -5.057 1.00 98.38 90 GLY A C 1
ATOM 621 O O . GLY A 1 90 ? 10.923 1.318 -6.203 1.00 98.38 90 GLY A O 1
ATOM 622 N N . ALA A 1 91 ? 12.632 1.488 -4.753 1.00 98.06 91 ALA A N 1
ATOM 623 C CA . ALA A 1 91 ? 13.726 1.327 -5.722 1.00 98.06 91 ALA A CA 1
ATOM 624 C C . ALA A 1 91 ? 13.758 2.375 -6.860 1.00 98.06 91 ALA A C 1
ATOM 626 O O . ALA A 1 91 ? 14.385 2.144 -7.893 1.00 98.06 91 ALA A O 1
ATOM 627 N N . GLY A 1 92 ? 13.150 3.547 -6.649 1.00 97.19 92 GLY A N 1
ATOM 628 C CA . GLY A 1 92 ? 13.060 4.627 -7.638 1.00 97.19 92 GLY A CA 1
ATOM 629 C C . GLY A 1 92 ? 11.797 4.594 -8.503 1.00 97.19 92 GLY A C 1
ATOM 630 O O . GLY A 1 92 ? 11.683 5.393 -9.427 1.00 97.19 92 GLY A O 1
ATOM 631 N N . TYR A 1 93 ? 10.865 3.668 -8.249 1.00 97.88 93 TYR A N 1
ATOM 632 C CA . TYR A 1 93 ? 9.627 3.545 -9.031 1.00 97.88 93 TYR A CA 1
ATOM 633 C C . TYR A 1 93 ? 8.611 4.647 -8.717 1.00 97.88 93 TYR A C 1
ATOM 635 O O . TYR A 1 93 ? 7.915 5.125 -9.601 1.00 97.88 93 TYR A O 1
ATOM 643 N N . ASP A 1 94 ? 8.565 5.068 -7.456 1.00 97.88 94 ASP A N 1
ATOM 644 C CA . ASP A 1 94 ? 7.547 5.955 -6.903 1.00 97.88 94 ASP A CA 1
ATOM 645 C C . ASP A 1 94 ? 8.136 6.960 -5.901 1.00 97.88 94 ASP A C 1
ATOM 647 O O . ASP A 1 94 ? 7.565 7.259 -4.849 1.00 97.88 94 ASP A O 1
ATOM 651 N N . ASP A 1 95 ? 9.291 7.539 -6.242 1.00 97.38 95 ASP A N 1
ATOM 652 C CA . ASP A 1 95 ? 9.970 8.549 -5.414 1.00 97.38 95 ASP A CA 1
ATOM 653 C C . ASP A 1 95 ? 9.083 9.773 -5.121 1.00 97.38 95 ASP A C 1
ATOM 655 O O . AS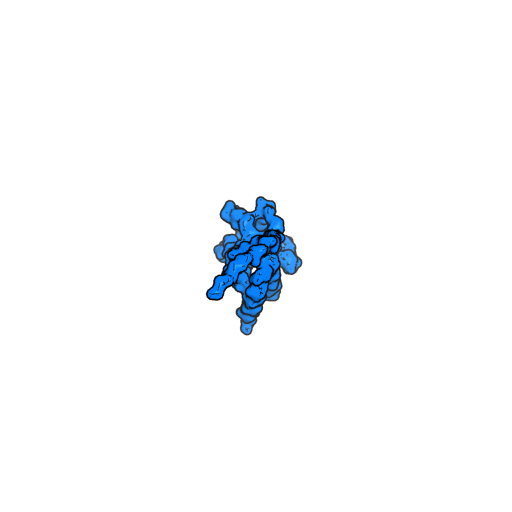P A 1 95 ? 9.238 10.438 -4.091 1.00 97.38 95 ASP A O 1
ATOM 659 N N . TRP A 1 96 ? 8.114 10.069 -5.992 1.00 98.12 96 TRP A N 1
ATOM 660 C CA . TRP A 1 96 ? 7.077 11.071 -5.740 1.00 98.12 96 TRP A CA 1
ATOM 661 C C . TRP A 1 96 ? 6.253 10.738 -4.481 1.00 98.12 96 TRP A C 1
ATOM 663 O O . TRP A 1 96 ? 5.970 11.631 -3.683 1.00 98.12 96 TRP A O 1
ATOM 673 N N . GLY A 1 97 ? 5.953 9.463 -4.221 1.00 98.31 97 GLY A N 1
ATOM 674 C CA . GLY A 1 97 ? 5.218 9.010 -3.038 1.00 98.31 97 GLY A CA 1
ATOM 675 C C . GLY A 1 97 ? 6.014 9.214 -1.748 1.00 98.31 97 GLY A C 1
ATOM 676 O O . GLY A 1 97 ? 5.467 9.651 -0.733 1.00 98.31 97 GLY A O 1
ATOM 677 N N . GLN A 1 98 ? 7.333 9.003 -1.791 1.00 96.94 98 GLN A N 1
ATOM 678 C CA . GLN A 1 98 ? 8.219 9.280 -0.652 1.00 96.94 98 GLN A CA 1
ATOM 679 C C . GLN A 1 98 ? 8.284 10.777 -0.316 1.00 96.94 98 GLN A C 1
ATOM 681 O O . GLN A 1 98 ? 8.295 11.160 0.861 1.00 96.94 98 GLN A O 1
ATOM 686 N N . LYS A 1 99 ? 8.264 11.647 -1.334 1.00 97.88 99 LYS A N 1
ATOM 687 C CA . LYS A 1 99 ? 8.165 13.103 -1.134 1.00 97.88 99 LYS A CA 1
ATOM 688 C C . LYS A 1 99 ? 6.838 13.478 -0.466 1.00 97.88 99 LYS A C 1
ATOM 690 O O . LYS A 1 99 ? 6.847 14.263 0.482 1.00 97.88 99 LYS A O 1
ATOM 695 N N . LEU A 1 100 ? 5.720 12.876 -0.888 1.00 98.44 100 LEU A N 1
ATOM 696 C CA . LEU A 1 100 ? 4.410 13.089 -0.259 1.00 98.44 100 LEU A CA 1
ATOM 697 C C . LEU A 1 100 ? 4.378 12.629 1.205 1.00 98.44 100 LEU A C 1
ATOM 699 O O . LEU A 1 100 ? 3.854 13.353 2.055 1.00 98.44 100 LEU A O 1
ATOM 703 N N . LEU A 1 101 ? 4.963 11.469 1.524 1.00 98.25 101 LEU A N 1
ATOM 704 C CA . LEU A 1 101 ? 5.097 10.989 2.906 1.00 98.25 101 LEU A CA 1
ATOM 705 C C . LEU A 1 101 ? 5.911 11.958 3.769 1.00 98.25 101 LEU A C 1
ATOM 707 O O . LEU A 1 101 ? 5.491 12.285 4.879 1.00 98.25 101 LEU A O 1
ATOM 711 N N . SER A 1 102 ? 7.042 12.436 3.243 1.00 97.69 102 SER A N 1
ATOM 712 C CA . SER A 1 102 ? 7.938 13.370 3.936 1.00 97.69 102 SER A CA 1
ATOM 713 C C . SER A 1 102 ? 7.276 14.725 4.198 1.00 97.69 102 SER A C 1
ATOM 715 O O . SER A 1 102 ? 7.495 15.328 5.245 1.00 97.69 102 SER A O 1
ATOM 717 N N . ALA A 1 103 ? 6.437 15.190 3.270 1.00 97.44 103 ALA A N 1
ATOM 718 C CA . ALA A 1 103 ? 5.673 16.426 3.416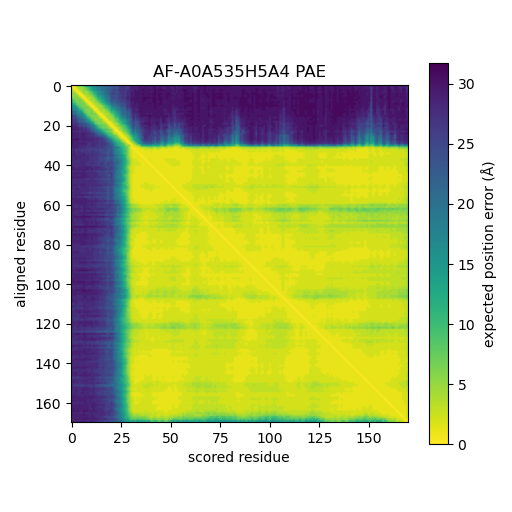 1.00 97.44 103 ALA A CA 1
ATOM 719 C C . ALA A 1 103 ? 4.497 16.306 4.405 1.00 97.44 103 ALA A C 1
ATOM 721 O O . ALA A 1 103 ? 4.029 17.319 4.919 1.00 97.44 103 ALA A O 1
ATOM 722 N N . ASN A 1 104 ? 4.025 15.087 4.688 1.00 96.44 104 ASN A N 1
ATOM 723 C CA . ASN A 1 104 ? 2.858 14.828 5.533 1.00 96.44 104 ASN A CA 1
ATOM 724 C C . ASN A 1 104 ? 3.185 13.848 6.673 1.00 96.44 104 ASN A C 1
ATOM 726 O O . ASN A 1 104 ? 2.565 12.783 6.736 1.00 96.44 104 ASN A O 1
ATOM 730 N N . PRO A 1 105 ? 4.152 14.138 7.562 1.00 96.12 105 PRO A N 1
ATOM 731 C CA . PRO A 1 105 ? 4.582 13.194 8.590 1.00 96.12 105 PRO A CA 1
ATOM 732 C C . PRO A 1 105 ? 3.430 12.831 9.536 1.00 96.12 105 PRO A C 1
ATOM 734 O O . PRO A 1 105 ? 2.701 13.700 10.010 1.00 96.12 105 PRO A O 1
ATOM 737 N N . SER A 1 106 ? 3.283 11.540 9.834 1.00 96.75 106 SER A N 1
ATOM 738 C CA . SER A 1 106 ? 2.290 11.033 10.783 1.00 96.75 106 SER A CA 1
ATOM 739 C C . SER A 1 106 ? 2.880 9.869 11.584 1.00 96.75 106 SER A C 1
ATOM 741 O O . SER A 1 106 ? 3.348 8.909 10.971 1.00 96.75 106 SER A O 1
ATOM 743 N N . PRO A 1 107 ? 2.867 9.918 12.929 1.00 93.81 107 PRO A N 1
ATOM 744 C CA . PRO A 1 107 ? 3.381 8.832 13.762 1.00 93.81 107 PRO A CA 1
ATOM 745 C C . PRO A 1 107 ? 2.441 7.620 13.825 1.00 93.81 107 PRO A C 1
ATOM 747 O O . PRO A 1 107 ? 2.874 6.545 14.226 1.00 93.81 107 PRO A O 1
ATOM 750 N N . SER A 1 108 ? 1.163 7.782 13.465 1.00 93.62 108 SER A N 1
ATOM 751 C CA . SER A 1 108 ? 0.171 6.701 13.483 1.00 93.62 108 SER A CA 1
ATOM 752 C C . SER A 1 108 ? 0.079 5.944 12.158 1.00 93.62 108 SER A C 1
ATOM 754 O O . SER A 1 108 ? -0.436 4.830 12.135 1.00 93.62 108 SER A O 1
ATOM 756 N N . ARG A 1 109 ? 0.576 6.524 11.059 1.00 97.94 109 ARG A N 1
ATOM 757 C CA . ARG A 1 109 ? 0.516 5.906 9.734 1.00 97.94 109 ARG A CA 1
ATOM 758 C C . ARG A 1 109 ? 1.580 4.827 9.592 1.00 97.94 109 ARG A C 1
ATOM 760 O O . ARG A 1 109 ? 2.767 5.078 9.806 1.00 97.94 109 ARG A O 1
ATOM 767 N N . LYS A 1 110 ? 1.177 3.643 9.139 1.00 98.62 110 LYS A N 1
ATOM 768 C CA . LYS A 1 110 ? 2.125 2.623 8.689 1.00 98.62 110 LYS A CA 1
ATOM 769 C C . LYS A 1 110 ? 2.534 2.857 7.242 1.00 98.62 110 LYS A C 1
ATOM 771 O O . LYS A 1 110 ? 1.738 3.292 6.413 1.00 98.62 110 LYS A O 1
ATOM 776 N N . VAL A 1 111 ? 3.776 2.503 6.933 1.00 98.75 111 VAL A N 1
ATOM 777 C CA . VAL A 1 111 ? 4.315 2.550 5.574 1.00 98.75 111 VAL A CA 1
ATOM 778 C C . VAL A 1 111 ? 5.000 1.224 5.266 1.00 98.75 111 VAL A C 1
ATOM 780 O O . VAL A 1 111 ? 5.795 0.726 6.066 1.00 98.75 111 VAL A O 1
ATOM 783 N N . LEU A 1 112 ? 4.689 0.663 4.102 1.00 98.88 112 LEU A N 1
ATOM 784 C CA . LEU A 1 112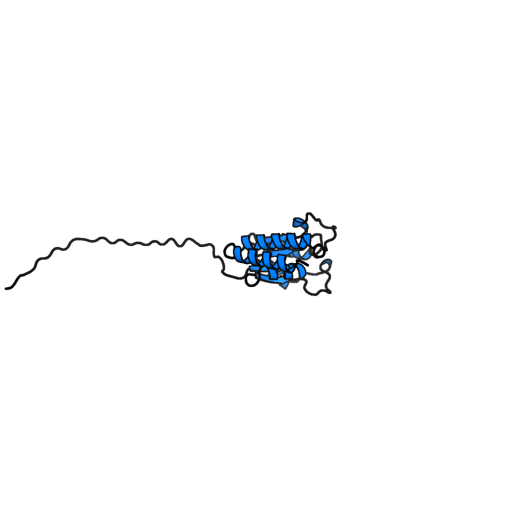 ? 5.415 -0.440 3.494 1.00 98.88 112 LEU A CA 1
ATOM 785 C C . LEU A 1 112 ? 6.091 0.056 2.220 1.00 98.88 112 LEU A C 1
ATOM 787 O O . LEU A 1 112 ? 5.414 0.341 1.240 1.00 98.88 112 LEU A O 1
ATOM 791 N N . THR A 1 113 ? 7.420 0.085 2.223 1.00 98.75 113 THR A N 1
ATOM 792 C CA . THR A 1 113 ? 8.219 0.159 0.997 1.00 98.75 113 THR A CA 1
ATOM 793 C C . THR A 1 113 ? 8.591 -1.268 0.589 1.00 98.75 113 THR A C 1
ATOM 795 O O . THR A 1 113 ? 9.319 -1.954 1.313 1.00 98.75 113 THR A O 1
ATOM 798 N N . VAL A 1 114 ? 8.090 -1.748 -0.549 1.00 98.75 114 VAL A N 1
ATOM 799 C CA . VAL A 1 114 ? 8.300 -3.132 -1.008 1.00 98.75 114 VAL A CA 1
ATOM 800 C C . VAL A 1 114 ? 9.780 -3.416 -1.274 1.00 98.75 114 VAL A C 1
ATOM 802 O O . VAL A 1 114 ? 10.273 -4.478 -0.892 1.00 98.75 114 VAL A O 1
ATOM 805 N N . ALA A 1 115 ? 10.513 -2.462 -1.851 1.00 98.69 115 ALA A N 1
ATOM 806 C CA . ALA A 1 115 ? 11.953 -2.582 -2.055 1.00 98.69 115 ALA A CA 1
ATOM 807 C C . ALA A 1 115 ? 12.699 -2.929 -0.754 1.00 98.69 115 ALA A C 1
ATOM 809 O O . ALA A 1 115 ? 13.495 -3.869 -0.746 1.00 98.69 115 ALA A O 1
ATOM 810 N N . ASP A 1 116 ? 12.381 -2.259 0.357 1.00 98.56 116 ASP A N 1
ATOM 811 C CA . ASP A 1 116 ? 13.028 -2.501 1.652 1.00 98.56 116 ASP A CA 1
ATOM 812 C C . ASP A 1 116 ? 12.730 -3.915 2.169 1.00 98.56 116 ASP A C 1
ATOM 814 O O . ASP A 1 116 ? 13.640 -4.633 2.589 1.00 98.56 116 ASP A O 1
ATOM 818 N N . LEU A 1 117 ? 11.471 -4.365 2.065 1.00 98.69 117 LEU A N 1
ATOM 819 C CA . LEU A 1 117 ? 11.069 -5.732 2.430 1.00 98.69 117 LEU A CA 1
ATOM 820 C C . LEU A 1 117 ? 11.863 -6.793 1.648 1.00 98.69 117 LEU A C 1
ATOM 822 O O . LEU A 1 117 ? 12.184 -7.861 2.175 1.00 98.69 117 LEU A O 1
ATOM 826 N N . LEU A 1 118 ? 12.169 -6.504 0.384 1.00 98.50 118 LEU A N 1
ATOM 827 C CA . LEU A 1 118 ? 12.854 -7.412 -0.533 1.00 98.50 118 LEU A CA 1
ATOM 828 C C . LEU A 1 118 ? 14.380 -7.217 -0.560 1.00 98.50 118 LEU A C 1
ATOM 830 O O . LEU A 1 118 ? 15.058 -7.885 -1.348 1.00 98.50 118 LEU A O 1
ATOM 834 N N . ASN A 1 119 ? 14.930 -6.356 0.306 1.00 98.19 119 ASN A N 1
ATOM 835 C CA . ASN A 1 119 ? 16.344 -5.962 0.331 1.00 98.19 119 ASN A CA 1
ATOM 836 C C . ASN A 1 119 ? 16.842 -5.442 -1.030 1.00 98.19 119 ASN A C 1
ATOM 838 O O . ASN A 1 119 ? 17.902 -5.837 -1.525 1.00 98.19 119 ASN A O 1
ATOM 842 N N . LYS A 1 120 ? 16.038 -4.588 -1.658 1.00 98.31 120 LYS A N 1
ATOM 843 C CA . LYS A 1 120 ? 16.347 -3.870 -2.895 1.00 98.31 120 LYS A CA 1
ATOM 844 C C . LYS A 1 120 ? 16.642 -2.414 -2.583 1.00 98.31 120 LYS A C 1
ATOM 846 O O . LYS A 1 120 ? 16.221 -1.888 -1.559 1.00 98.31 120 LYS A O 1
ATOM 851 N N . LYS A 1 121 ? 17.384 -1.768 -3.472 1.00 96.38 121 LYS A N 1
ATOM 852 C CA . LYS A 1 121 ? 17.791 -0.364 -3.338 1.00 96.38 121 LYS A CA 1
ATOM 853 C C . LYS A 1 121 ? 17.492 0.408 -4.615 1.00 96.38 121 LYS A C 1
ATOM 855 O O . LYS A 1 121 ? 17.256 -0.187 -5.664 1.00 96.38 121 LYS A O 1
ATOM 860 N N . ALA A 1 122 ? 17.532 1.734 -4.519 1.00 93.19 122 ALA A N 1
ATOM 861 C CA . ALA A 1 122 ? 17.426 2.612 -5.679 1.00 93.19 122 ALA A CA 1
ATOM 862 C C . ALA A 1 122 ? 18.400 2.180 -6.791 1.00 93.19 122 ALA A C 1
ATOM 864 O O . ALA A 1 122 ? 19.575 1.909 -6.527 1.00 93.19 122 ALA A O 1
ATOM 865 N N . GLY A 1 123 ? 17.889 2.092 -8.020 1.00 93.25 123 GLY A N 1
ATOM 866 C CA . GLY A 1 123 ? 18.634 1.636 -9.196 1.00 93.25 123 GLY A CA 1
ATOM 867 C C . GLY A 1 123 ? 18.598 0.123 -9.450 1.00 93.25 123 GLY A C 1
ATOM 868 O O . GLY A 1 123 ? 18.974 -0.303 -10.541 1.00 93.25 123 GLY A O 1
ATOM 869 N N . ASP A 1 124 ? 18.126 -0.699 -8.505 1.00 97.62 124 ASP A N 1
ATOM 870 C CA . ASP A 1 124 ? 17.758 -2.087 -8.812 1.00 97.62 124 ASP A CA 1
ATOM 871 C C . ASP A 1 124 ? 16.473 -2.115 -9.674 1.00 97.62 124 ASP A C 1
ATOM 873 O O . ASP A 1 124 ? 15.705 -1.157 -9.689 1.00 97.62 124 ASP A O 1
ATOM 877 N N . ASN A 1 125 ? 16.202 -3.224 -10.377 1.00 97.56 125 ASN A N 1
ATOM 878 C CA . ASN A 1 125 ? 14.980 -3.363 -11.181 1.00 97.56 125 ASN A CA 1
ATOM 879 C C . ASN A 1 125 ? 13.720 -3.332 -10.283 1.00 97.56 125 ASN A C 1
ATOM 881 O O . ASN A 1 125 ? 13.553 -4.272 -9.501 1.00 97.56 125 ASN A O 1
ATOM 885 N N . PRO A 1 126 ? 12.818 -2.338 -10.429 1.00 97.62 126 PRO A N 1
ATOM 886 C CA . PRO A 1 126 ? 11.679 -2.143 -9.533 1.00 97.62 126 PRO A CA 1
ATOM 887 C C . PRO A 1 126 ? 10.462 -3.030 -9.838 1.00 97.62 126 PRO A C 1
ATOM 889 O O . PRO A 1 126 ? 9.476 -2.972 -9.106 1.00 97.62 126 PRO A O 1
ATOM 892 N N . HIS A 1 127 ? 10.487 -3.842 -10.900 1.00 97.44 127 HIS A N 1
ATOM 893 C CA . HIS A 1 127 ? 9.310 -4.565 -11.397 1.00 97.44 127 HIS A CA 1
ATOM 894 C C . HIS A 1 127 ? 9.006 -5.842 -10.590 1.00 97.44 127 HIS A C 1
ATOM 896 O O . HIS A 1 127 ? 9.002 -6.959 -11.113 1.00 97.44 127 HIS A O 1
ATOM 902 N N . PHE A 1 128 ? 8.805 -5.687 -9.280 1.00 98.06 128 PHE A N 1
ATOM 903 C CA . PHE A 1 128 ? 8.787 -6.784 -8.313 1.00 98.06 128 PHE A CA 1
ATOM 904 C C . PHE A 1 128 ? 7.571 -7.711 -8.438 1.00 98.06 128 PHE A C 1
ATOM 906 O O . PHE A 1 128 ? 7.673 -8.896 -8.123 1.00 98.06 128 PHE A O 1
ATOM 913 N N . TRP A 1 129 ? 6.435 -7.203 -8.921 1.00 96.00 129 TRP A N 1
ATOM 914 C CA . TRP A 1 129 ? 5.170 -7.945 -9.008 1.00 96.00 129 TRP A CA 1
ATOM 915 C C . TRP A 1 129 ? 5.197 -9.111 -10.006 1.00 96.00 129 TRP A C 1
ATOM 917 O O . TRP A 1 129 ? 4.352 -9.998 -9.930 1.00 96.00 129 TRP A O 1
ATOM 927 N N . TYR A 1 130 ? 6.170 -9.151 -10.921 1.00 96.25 130 TYR A N 1
ATOM 928 C CA . TYR A 1 130 ? 6.351 -10.292 -11.824 1.00 96.25 130 TYR A CA 1
ATOM 929 C C . TYR A 1 130 ? 6.916 -11.536 -11.129 1.00 96.25 130 TYR A C 1
ATOM 931 O O . TYR A 1 130 ? 6.899 -12.618 -11.714 1.00 96.25 130 TYR A O 1
ATOM 939 N N . ASN A 1 131 ? 7.426 -11.408 -9.900 1.00 97.19 131 ASN A N 1
ATOM 940 C CA . ASN A 1 131 ? 7.909 -12.541 -9.124 1.00 97.19 131 ASN A CA 1
ATOM 941 C C . ASN A 1 131 ? 6.824 -13.009 -8.130 1.00 97.19 131 ASN A C 1
ATOM 943 O O . ASN A 1 131 ? 6.553 -12.298 -7.157 1.00 97.19 131 ASN A O 1
ATOM 947 N N . PRO A 1 132 ? 6.228 -14.203 -8.317 1.00 95.38 132 PRO A N 1
ATOM 948 C CA . PRO A 1 132 ? 5.149 -14.685 -7.455 1.00 95.38 132 PRO A CA 1
ATOM 949 C C . PRO A 1 132 ? 5.583 -14.901 -5.997 1.00 95.38 132 PRO A C 1
ATOM 951 O O . PRO A 1 132 ? 4.797 -14.632 -5.091 1.00 95.38 132 PRO A O 1
ATOM 954 N N . ASP A 1 133 ? 6.836 -15.292 -5.743 1.00 96.56 133 ASP A N 1
ATOM 955 C CA . ASP A 1 133 ? 7.348 -15.445 -4.374 1.00 96.56 133 ASP A CA 1
ATOM 956 C C . ASP A 1 133 ? 7.437 -14.088 -3.665 1.00 96.56 133 ASP A C 1
ATOM 958 O O . ASP A 1 133 ? 7.214 -13.978 -2.458 1.00 96.56 133 ASP A O 1
ATOM 962 N N . TRP A 1 134 ? 7.764 -13.023 -4.402 1.00 98.06 134 TRP A N 1
ATOM 963 C CA . TRP A 1 134 ? 7.792 -11.670 -3.844 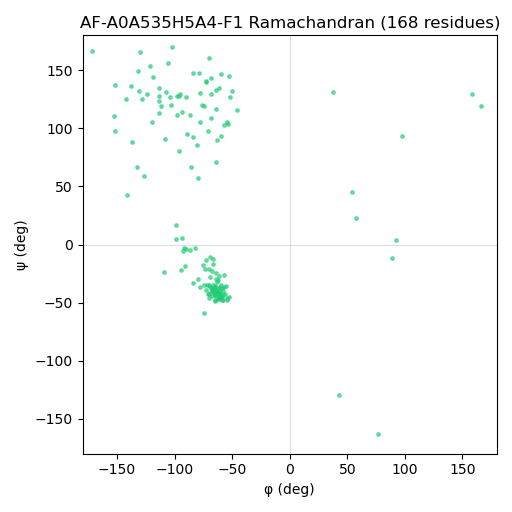1.00 98.06 134 TRP A CA 1
ATOM 964 C C . TRP A 1 134 ? 6.386 -11.143 -3.591 1.00 98.06 134 TRP A C 1
ATOM 966 O O . TRP A 1 134 ? 6.158 -10.542 -2.543 1.00 98.06 134 TRP A O 1
ATOM 976 N N . VAL A 1 135 ? 5.436 -11.428 -4.485 1.00 98.31 135 VAL A N 1
ATOM 977 C CA . VAL A 1 135 ? 4.015 -11.127 -4.264 1.00 9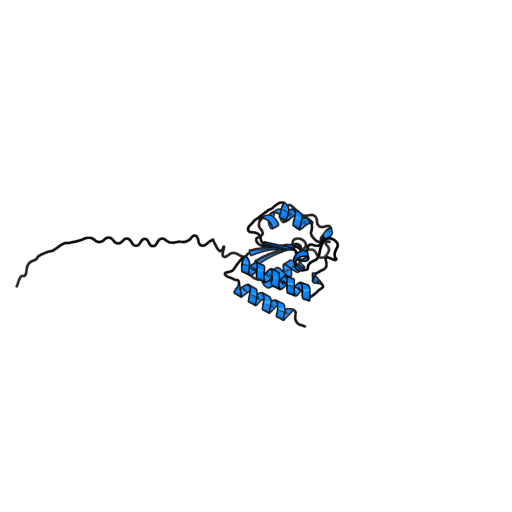8.31 135 VAL A CA 1
ATOM 978 C C . VAL A 1 135 ? 3.504 -11.809 -2.993 1.00 98.31 135 VAL A C 1
ATOM 980 O O . VAL A 1 135 ? 2.848 -11.156 -2.184 1.00 98.31 135 VAL A O 1
ATOM 983 N N . ASP A 1 136 ? 3.855 -13.077 -2.760 1.00 97.75 136 ASP A N 1
ATOM 984 C CA . ASP A 1 136 ? 3.428 -13.809 -1.561 1.00 97.75 136 ASP A CA 1
ATOM 985 C C . ASP A 1 136 ? 3.989 -13.178 -0.269 1.00 97.75 136 ASP A C 1
ATOM 987 O O . ASP A 1 136 ? 3.255 -12.962 0.698 1.00 97.75 136 ASP A O 1
ATOM 991 N N . ARG A 1 137 ? 5.266 -12.767 -0.282 1.00 98.50 137 ARG A N 1
ATOM 992 C CA . ARG A 1 137 ? 5.909 -12.065 0.846 1.00 98.50 137 ARG A CA 1
ATOM 993 C C . ARG A 1 137 ? 5.310 -10.685 1.107 1.00 98.50 137 ARG A C 1
ATOM 995 O O . ARG A 1 137 ? 5.137 -10.302 2.265 1.00 98.50 137 ARG A O 1
ATOM 1002 N N . VAL A 1 138 ? 5.000 -9.930 0.054 1.00 98.81 138 VAL A N 1
ATOM 1003 C CA . VAL A 1 138 ? 4.329 -8.627 0.177 1.00 98.81 138 VAL A CA 1
ATOM 1004 C C . VAL A 1 138 ? 2.922 -8.811 0.741 1.00 98.81 138 VAL A C 1
ATOM 1006 O O . VAL A 1 138 ? 2.541 -8.083 1.654 1.00 98.81 138 VAL A O 1
ATOM 1009 N N . ALA A 1 139 ? 2.179 -9.821 0.282 1.00 98.81 139 ALA A N 1
ATOM 1010 C CA . ALA A 1 139 ? 0.853 -10.134 0.804 1.00 98.81 139 ALA A CA 1
ATOM 1011 C C . ALA A 1 139 ? 0.882 -10.520 2.294 1.00 98.81 139 ALA A C 1
ATOM 1013 O O . ALA A 1 139 ? 0.037 -10.057 3.066 1.00 98.81 139 ALA A O 1
ATOM 1014 N N . ASP A 1 140 ? 1.870 -11.310 2.729 1.00 98.81 140 ASP A N 1
ATOM 1015 C CA . ASP A 1 140 ? 2.086 -11.599 4.155 1.00 98.81 140 ASP A CA 1
ATOM 1016 C C . ASP A 1 140 ? 2.349 -10.325 4.958 1.00 98.81 140 ASP A C 1
ATOM 1018 O O . ASP A 1 140 ? 1.767 -10.128 6.028 1.00 98.81 140 ASP A O 1
ATOM 1022 N N . ARG A 1 141 ? 3.192 -9.430 4.432 1.00 98.94 141 ARG A N 1
ATOM 1023 C CA . ARG A 1 141 ? 3.522 -8.181 5.117 1.00 98.94 141 ARG A CA 1
ATOM 1024 C C . ARG A 1 141 ? 2.326 -7.230 5.212 1.00 98.94 141 ARG A C 1
ATOM 1026 O O . ARG A 1 141 ? 2.093 -6.692 6.291 1.00 98.94 141 ARG A O 1
ATOM 1033 N N . ILE A 1 142 ? 1.558 -7.061 4.134 1.00 98.94 142 ILE A N 1
ATOM 1034 C CA . ILE A 1 142 ? 0.325 -6.256 4.132 1.00 98.94 142 ILE A CA 1
ATOM 1035 C C . ILE A 1 142 ? -0.665 -6.806 5.163 1.00 98.94 142 ILE A C 1
ATOM 1037 O O . ILE A 1 142 ? -1.208 -6.049 5.963 1.00 98.94 142 ILE A O 1
ATOM 1041 N N . THR A 1 143 ? -0.848 -8.128 5.198 1.00 98.88 143 THR A N 1
ATOM 1042 C CA . THR A 1 143 ? -1.736 -8.783 6.170 1.00 98.88 143 THR A CA 1
ATOM 1043 C C . THR A 1 143 ? -1.295 -8.484 7.600 1.00 98.88 143 THR A C 1
ATOM 1045 O O . THR A 1 143 ? -2.113 -8.072 8.417 1.00 98.88 143 THR A O 1
ATOM 1048 N N . ALA A 1 144 ? -0.004 -8.635 7.907 1.00 98.88 144 ALA A N 1
ATOM 1049 C CA . ALA A 1 144 ? 0.526 -8.346 9.238 1.00 98.88 144 ALA A CA 1
ATOM 1050 C C . ALA A 1 144 ? 0.364 -6.865 9.629 1.00 98.88 144 ALA A C 1
ATOM 1052 O O . ALA A 1 144 ? 0.061 -6.557 10.782 1.00 98.88 144 ALA A O 1
ATOM 1053 N N . ASP A 1 145 ? 0.536 -5.942 8.679 1.00 98.81 145 ASP A N 1
ATOM 1054 C CA . ASP A 1 145 ? 0.323 -4.517 8.925 1.00 98.81 145 ASP A CA 1
ATOM 1055 C C . ASP A 1 145 ? -1.158 -4.192 9.177 1.00 98.81 145 ASP A C 1
ATOM 1057 O O . ASP A 1 145 ? -1.434 -3.428 10.102 1.00 98.81 145 ASP A O 1
ATOM 1061 N N . TYR A 1 146 ? -2.101 -4.821 8.463 1.00 98.75 146 TYR A N 1
ATOM 1062 C CA . TYR A 1 146 ? -3.534 -4.698 8.759 1.00 98.75 146 TYR A CA 1
ATOM 1063 C C . TYR A 1 146 ? -3.893 -5.202 10.152 1.00 98.75 146 TYR A C 1
ATOM 1065 O O . TYR A 1 146 ? -4.569 -4.497 10.888 1.00 98.75 146 TYR A O 1
ATOM 1073 N N . GLN A 1 147 ? -3.374 -6.358 10.568 1.00 98.44 147 GLN A N 1
ATOM 1074 C CA . GLN A 1 147 ? -3.611 -6.882 11.920 1.00 98.44 147 GLN A CA 1
ATOM 1075 C C . GLN A 1 147 ? -3.055 -5.977 13.023 1.00 98.44 147 GLN A C 1
ATOM 1077 O O . GLN A 1 147 ? -3.572 -5.959 14.136 1.00 98.44 147 GLN A O 1
ATOM 1082 N N . ALA A 1 148 ? -1.969 -5.260 12.736 1.00 98.00 148 ALA A N 1
ATOM 1083 C CA . ALA A 1 148 ? -1.378 -4.323 13.679 1.00 98.00 148 ALA A CA 1
ATOM 1084 C C . ALA A 1 148 ? -2.129 -2.982 13.733 1.00 98.00 148 ALA A C 1
ATOM 1086 O O . ALA A 1 148 ? -2.118 -2.339 14.780 1.00 98.00 148 ALA A O 1
ATOM 1087 N N . LEU A 1 149 ? -2.751 -2.554 12.629 1.00 97.44 149 LEU A N 1
ATOM 1088 C CA . LEU A 1 149 ? -3.603 -1.357 12.579 1.00 97.44 149 LEU A CA 1
ATOM 1089 C C . LEU A 1 149 ? -4.989 -1.621 13.169 1.00 97.44 149 LEU A C 1
ATOM 1091 O O . LEU A 1 149 ? -5.540 -0.756 13.844 1.00 97.44 149 LEU A O 1
ATOM 1095 N N . ASP A 1 150 ? -5.518 -2.822 12.951 1.00 97.19 150 ASP A N 1
ATOM 1096 C CA . ASP A 1 150 ? -6.821 -3.258 13.427 1.00 97.19 150 ASP A CA 1
ATOM 1097 C C . ASP A 1 150 ? -6.737 -4.685 13.984 1.00 97.19 150 ASP A C 1
ATOM 1099 O O . ASP A 1 150 ? -6.930 -5.700 13.306 1.00 97.19 150 ASP A O 1
ATOM 1103 N N . ALA A 1 151 ? -6.420 -4.746 15.277 1.00 96.62 151 ALA A N 1
ATOM 1104 C CA . ALA A 1 151 ? -6.311 -6.000 16.007 1.00 96.62 151 ALA A CA 1
ATOM 1105 C C . ALA A 1 151 ? -7.672 -6.681 16.232 1.00 96.62 151 ALA A C 1
ATOM 1107 O O . ALA A 1 151 ? -7.701 -7.889 16.475 1.00 96.62 151 ALA A O 1
ATOM 1108 N N . ALA A 1 152 ? -8.786 -5.938 16.164 1.00 96.50 152 ALA A N 1
ATOM 1109 C CA . ALA A 1 152 ? -10.121 -6.499 16.357 1.00 96.50 152 ALA A CA 1
ATOM 1110 C C . ALA A 1 152 ? -10.508 -7.409 15.182 1.00 96.50 152 ALA A C 1
ATOM 1112 O O . ALA A 1 152 ? -11.074 -8.481 15.397 1.00 96.50 152 ALA A O 1
ATOM 1113 N N . ASP A 1 153 ? -10.102 -7.036 13.966 1.00 97.06 153 ASP A N 1
ATOM 1114 C CA . ASP A 1 153 ? -10.349 -7.800 12.741 1.00 97.06 153 ASP A CA 1
ATOM 1115 C C . ASP A 1 153 ? -9.153 -8.662 12.297 1.00 97.06 153 ASP A C 1
ATOM 1117 O O . ASP A 1 153 ? -9.110 -9.198 11.184 1.00 97.06 153 ASP A O 1
ATOM 1121 N N . ALA A 1 154 ? -8.189 -8.902 13.192 1.00 97.62 154 ALA A N 1
ATOM 1122 C CA . ALA A 1 154 ? -6.973 -9.644 12.869 1.00 97.62 154 ALA A CA 1
ATOM 1123 C C . ALA A 1 154 ? -7.243 -11.042 12.284 1.00 97.62 154 ALA A C 1
ATOM 1125 O O . ALA A 1 154 ? -6.509 -11.509 11.409 1.00 97.62 154 ALA A O 1
ATOM 1126 N N . ASP A 1 155 ? -8.287 -11.719 12.763 1.00 98.3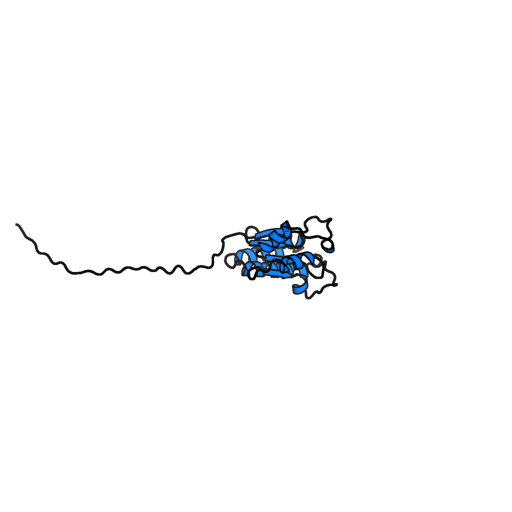1 155 ASP A N 1
ATOM 1127 C CA . ASP A 1 155 ? -8.720 -13.039 12.295 1.00 98.31 155 ASP A CA 1
ATOM 1128 C C . ASP A 1 155 ? -9.319 -12.996 10.890 1.00 98.31 155 ASP A C 1
ATOM 1130 O O . ASP A 1 155 ? -9.149 -13.937 10.111 1.00 98.31 155 ASP A O 1
ATOM 1134 N N . TYR A 1 156 ? -10.011 -11.906 10.563 1.00 98.44 156 TYR A N 1
ATOM 1135 C CA . TYR A 1 156 ? -10.557 -11.677 9.235 1.00 98.44 156 TYR A CA 1
ATOM 1136 C C . TYR A 1 156 ? -9.425 -11.530 8.211 1.00 98.44 156 TYR A C 1
ATOM 1138 O O . TYR A 1 156 ? -9.416 -12.260 7.218 1.00 98.44 156 TYR A O 1
ATOM 1146 N N . PHE A 1 157 ? -8.412 -10.701 8.492 1.00 98.69 157 PHE A N 1
ATOM 1147 C CA . PHE A 1 157 ? -7.276 -10.520 7.579 1.00 98.69 157 PHE A CA 1
ATOM 1148 C C . PHE A 1 157 ? -6.499 -11.824 7.336 1.00 98.69 157 PHE A C 1
ATOM 1150 O O . PHE A 1 157 ? -6.098 -12.091 6.203 1.00 98.69 157 PHE A O 1
ATOM 1157 N N . ARG A 1 158 ? -6.351 -12.701 8.348 1.00 98.69 158 ARG A N 1
ATOM 1158 C CA . ARG A 1 158 ? -5.735 -14.033 8.136 1.00 98.69 158 ARG A CA 1
ATOM 1159 C C . ARG A 1 158 ? -6.531 -14.880 7.154 1.00 98.69 158 ARG A C 1
ATOM 1161 O O . ARG A 1 158 ? -5.946 -15.458 6.245 1.00 98.69 158 ARG A O 1
ATOM 1168 N N . ARG A 1 159 ? -7.858 -14.925 7.303 1.00 98.69 159 ARG A N 1
ATOM 1169 C CA . ARG A 1 159 ? -8.723 -15.691 6.392 1.00 98.69 159 ARG A CA 1
ATOM 1170 C C . ARG A 1 159 ? -8.659 -15.156 4.963 1.00 98.69 159 ARG A C 1
ATOM 1172 O O . ARG A 1 159 ? -8.559 -15.954 4.035 1.00 98.69 159 ARG A O 1
ATOM 1179 N N . GLN A 1 160 ? -8.659 -13.835 4.784 1.00 98.69 160 GLN A N 1
ATOM 1180 C CA . GLN A 1 160 ? -8.487 -13.222 3.463 1.00 98.69 160 GLN A CA 1
ATOM 1181 C C . GLN A 1 160 ? -7.132 -13.578 2.846 1.00 98.69 160 GLN A C 1
ATOM 1183 O O . GLN A 1 160 ? -7.061 -13.922 1.667 1.00 98.69 160 GLN A O 1
ATOM 1188 N N . ARG A 1 161 ? -6.061 -13.572 3.645 1.00 98.62 161 ARG A N 1
ATOM 1189 C CA . ARG A 1 161 ? -4.729 -13.979 3.192 1.00 98.62 161 ARG A CA 1
ATOM 1190 C C . ARG A 1 161 ? -4.661 -15.447 2.775 1.00 98.62 161 ARG A C 1
ATOM 1192 O O . ARG A 1 161 ? -4.066 -15.750 1.739 1.00 98.62 161 ARG A O 1
ATOM 1199 N N . ASP A 1 162 ? -5.281 -16.346 3.532 1.00 98.44 162 ASP A N 1
ATOM 1200 C CA . ASP A 1 162 ? -5.343 -17.772 3.192 1.00 98.44 162 ASP A CA 1
ATOM 1201 C C . ASP A 1 162 ? -6.169 -18.025 1.922 1.00 98.44 162 ASP A C 1
ATOM 1203 O O . ASP A 1 162 ? -5.774 -18.828 1.066 1.00 98.44 162 ASP A O 1
ATOM 1207 N N . ALA A 1 163 ? -7.279 -17.298 1.754 1.00 98.12 163 ALA A N 1
ATOM 1208 C CA . ALA A 1 163 ? -8.084 -17.330 0.537 1.00 98.12 163 ALA A CA 1
ATOM 1209 C C . ALA A 1 163 ? -7.286 -16.825 -0.676 1.00 98.12 163 ALA A C 1
ATOM 1211 O O . ALA A 1 163 ? -7.229 -17.509 -1.698 1.00 98.12 163 ALA A O 1
ATOM 1212 N N . PHE A 1 164 ? -6.594 -15.690 -0.539 1.00 97.75 164 PHE A N 1
ATOM 1213 C CA . PHE A 1 164 ? -5.715 -15.139 -1.572 1.00 97.75 164 PHE A CA 1
ATOM 1214 C C . PHE A 1 164 ? -4.607 -16.128 -1.963 1.00 97.75 164 PHE A C 1
ATOM 1216 O O . PHE A 1 164 ? -4.417 -16.413 -3.143 1.00 97.75 164 PHE A O 1
ATOM 1223 N N . ARG A 1 165 ? -3.921 -16.732 -0.979 1.00 96.69 165 ARG A N 1
ATOM 1224 C CA . ARG A 1 165 ? -2.888 -17.754 -1.231 1.00 96.69 165 ARG A CA 1
ATOM 1225 C C . ARG A 1 165 ? -3.444 -18.944 -2.009 1.00 96.69 165 ARG A C 1
ATOM 1227 O O . ARG A 1 165 ? -2.761 -19.497 -2.863 1.00 96.69 165 ARG A O 1
ATOM 1234 N N . THR A 1 166 ? -4.664 -19.363 -1.687 1.00 96.25 166 THR A N 1
ATOM 1235 C CA . THR A 1 166 ? -5.324 -20.483 -2.365 1.00 96.25 166 THR A CA 1
ATOM 1236 C C . THR A 1 166 ? -5.672 -20.131 -3.809 1.00 96.25 166 THR A C 1
ATOM 1238 O O . THR A 1 166 ? -5.443 -20.953 -4.688 1.00 96.25 166 THR A O 1
ATOM 1241 N N . ALA A 1 167 ? -6.151 -18.911 -4.062 1.00 93.25 167 ALA A N 1
ATOM 1242 C CA . ALA A 1 167 ? -6.513 -18.439 -5.398 1.00 93.25 167 ALA A CA 1
ATOM 1243 C C . ALA A 1 167 ? -5.314 -18.276 -6.353 1.00 93.25 167 ALA A C 1
ATOM 1245 O O . ALA A 1 167 ? -5.501 -18.317 -7.564 1.00 93.25 167 ALA A O 1
ATOM 1246 N N . LEU A 1 168 ? -4.096 -18.101 -5.827 1.00 88.69 168 LEU A N 1
ATOM 1247 C CA . LEU A 1 168 ? -2.867 -18.004 -6.625 1.00 88.69 168 LEU A CA 1
ATOM 1248 C C . LEU A 1 168 ? -2.221 -19.358 -6.959 1.00 88.69 168 LEU A C 1
ATOM 1250 O O . LEU A 1 168 ? -1.216 -19.391 -7.671 1.00 88.69 168 LEU A O 1
ATOM 1254 N N . LYS A 1 169 ? -2.747 -20.473 -6.437 1.00 88.19 169 LYS A N 1
ATOM 1255 C CA . LYS A 1 169 ? -2.238 -21.802 -6.795 1.00 88.19 169 LYS A CA 1
ATOM 1256 C C . LYS A 1 169 ? -2.666 -22.162 -8.229 1.00 88.19 169 LYS A C 1
ATOM 1258 O O . LYS A 1 169 ? -3.807 -21.865 -8.580 1.00 88.19 169 LYS A O 1
ATOM 1263 N N . PRO A 1 170 ? -1.781 -22.790 -9.029 1.00 75.69 170 PRO A N 1
ATOM 1264 C CA . PRO A 1 170 ? -2.119 -23.291 -10.362 1.00 75.69 170 PRO A CA 1
ATOM 1265 C C . PRO A 1 170 ? -3.234 -24.341 -10.358 1.00 75.69 170 PRO A C 1
ATOM 1267 O O . PRO A 1 170 ? -3.329 -25.099 -9.361 1.00 75.69 170 PRO A O 1
#

Sequence (170 aa):
MTRTIKGLLIGASLSAVLAGCGAPGGGSTSGTLQVIAGENFWGSIAAQLGGSHVSVTSIVSNPSTDPHDYESSAVDARAFAAADYVVLNGAGYDDWGQKLLSANPSPSRKVLTVADLLNKKAGDNPHFWYNPDWVDRVADRITADYQALDAADADYFRRQRDAFRTALKP

Secondary structure (DSSP, 8-state):
------------------------------S-EEEEEEEHHHHHHHHHHHGGGEEEEEEE--TTS-GGGPPPPHHHHHHHHH-SEEEE--TTSSHHHHHHHHHS--SS-EEEEHHHHTT--TTS---GGG-HHHHHHHHHHHHHHHHHH-STTHHHHHHHHHHHHHHT--